Protein AF-Q1N5M2-F1 (afdb_monomer)

Organism: NCBI:txid207949

Solvent-accessible surface area (backbone atoms only — not comparable to full-atom values): 4294 Å² total; per-residue (Å²): 131,61,73,66,59,60,48,50,40,59,72,71,64,58,64,78,83,39,69,69,52,53,45,69,69,31,70,67,43,53,50,50,52,51,50,47,53,52,51,52,53,53,47,51,54,53,43,62,73,67,67,44,70,71,57,46,54,54,51,51,54,50,50,51,54,50,48,52,67,67,66,56,133

pLDDT: mean 86.84, std 8.95, range [55.5, 95.75]

Secondary structure (DSSP, 8-state):
--HHHHHHHHHTT--TTSHHHHHHTSHHHHHHHHHHHHHHHHHHHHHHHH--HHHHHHHHHHHHHHHHHHH--

Foldseek 3Di:
DDPVVVVVCVVVVPDCPDPLNVLCPDPVLVVLVVVLVVVVVVVVVVCVVVVDPVCCVVVVVVSVVVSVVSNDD

Radius of gyration: 15.52 Å; Cα contacts (8 Å, |Δi|>4): 22; chains: 1; bounding box: 40×22×34 Å

Sequence (73 aa):
MNRLIQRLIRFLGISQETEAFKWSQSKAYAQRIEWIKNTWILSGIIMLIIAHPAFILLFSSFLVFLSFAFLEP

Mean predicted aligned error: 6.54 Å

Structure (mmCIF, N/CA/C/O backbone):
data_AF-Q1N5M2-F1
#
_entry.id   AF-Q1N5M2-F1
#
loop_
_atom_site.group_PDB
_atom_site.id
_atom_site.type_symbol
_atom_site.label_atom_id
_atom_site.label_alt_id
_atom_site.label_comp_id
_atom_site.label_asym_id
_atom_site.label_entity_id
_atom_site.label_seq_id
_atom_site.pdbx_PDB_ins_code
_atom_site.Cartn_x
_atom_site.Cartn_y
_atom_site.Cartn_z
_atom_site.occupancy
_atom_site.B_iso_or_equiv
_atom_site.auth_seq_id
_atom_site.auth_comp_id
_atom_site.auth_asym_id
_atom_site.auth_atom_id
_atom_site.pdbx_PDB_model_num
ATOM 1 N N . MET A 1 1 ? -8.833 11.458 9.042 1.00 55.50 1 MET A N 1
ATOM 2 C CA . MET A 1 1 ? -9.548 10.579 8.089 1.00 55.50 1 MET A CA 1
ATOM 3 C C . MET A 1 1 ? -10.316 11.448 7.097 1.00 55.50 1 MET A C 1
ATOM 5 O O . MET A 1 1 ? -11.115 12.269 7.530 1.00 55.50 1 MET A O 1
ATOM 9 N N . ASN A 1 2 ? -10.009 11.362 5.798 1.00 68.88 2 ASN A N 1
ATOM 10 C CA . ASN A 1 2 ? -10.561 12.262 4.774 1.00 68.88 2 ASN A CA 1
ATOM 11 C C . ASN A 1 2 ? -12.095 12.164 4.680 1.00 68.88 2 ASN A C 1
ATOM 13 O O . ASN A 1 2 ? -12.647 11.063 4.677 1.00 68.88 2 ASN A O 1
ATOM 17 N N . ARG A 1 3 ? -12.786 13.305 4.521 1.00 75.81 3 ARG A N 1
ATOM 18 C CA . ARG A 1 3 ? -14.262 13.372 4.396 1.00 75.81 3 ARG A CA 1
ATOM 19 C C . ARG A 1 3 ? -14.811 12.509 3.251 1.00 75.81 3 ARG A C 1
ATOM 21 O O . ARG A 1 3 ? -15.935 12.029 3.335 1.00 75.81 3 ARG A O 1
ATOM 28 N N . LEU A 1 4 ? -14.008 12.287 2.209 1.00 77.62 4 LEU A N 1
ATOM 29 C CA . LEU A 1 4 ? -14.349 11.449 1.057 1.00 77.62 4 LEU A CA 1
ATOM 30 C C . LEU A 1 4 ? -14.508 9.970 1.433 1.00 77.62 4 LEU A C 1
ATOM 32 O O . LEU A 1 4 ? -15.498 9.349 1.058 1.00 77.62 4 LEU A O 1
ATOM 36 N N . ILE A 1 5 ? -13.590 9.437 2.244 1.00 77.06 5 ILE A N 1
ATOM 37 C CA . ILE A 1 5 ? -13.615 8.034 2.685 1.00 77.06 5 ILE A CA 1
ATOM 38 C C . ILE A 1 5 ? -14.869 7.783 3.531 1.00 77.06 5 ILE A C 1
ATOM 40 O O . ILE A 1 5 ? -15.603 6.833 3.294 1.00 77.06 5 ILE A O 1
ATOM 44 N N . GLN A 1 6 ? -15.196 8.697 4.449 1.00 73.38 6 GLN A N 1
ATOM 45 C CA . GLN A 1 6 ? -16.411 8.583 5.267 1.00 73.38 6 GLN A CA 1
ATOM 46 C C . GLN A 1 6 ? -17.711 8.651 4.453 1.00 73.38 6 GLN A C 1
ATOM 48 O O . GLN A 1 6 ? -18.739 8.133 4.891 1.00 73.38 6 GLN A O 1
ATOM 53 N N . ARG A 1 7 ? -17.694 9.331 3.301 1.00 80.00 7 ARG A N 1
ATOM 54 C CA . ARG A 1 7 ? -18.847 9.426 2.400 1.00 80.00 7 ARG A CA 1
ATOM 55 C C . ARG A 1 7 ? -19.034 8.125 1.620 1.00 80.00 7 ARG A C 1
ATOM 57 O O . ARG A 1 7 ? -20.156 7.646 1.536 1.00 80.00 7 ARG A O 1
ATOM 64 N N . LEU A 1 8 ? -17.939 7.531 1.146 1.00 80.62 8 LEU A N 1
ATOM 65 C CA . LEU A 1 8 ? -17.915 6.213 0.502 1.00 80.62 8 LEU A CA 1
ATOM 66 C C . LEU A 1 8 ? -18.374 5.098 1.445 1.00 80.62 8 LEU A C 1
ATOM 68 O O . LEU A 1 8 ? -19.227 4.306 1.073 1.00 80.62 8 LEU A O 1
ATOM 72 N N . ILE A 1 9 ? -17.876 5.079 2.681 1.00 77.06 9 ILE A N 1
ATOM 73 C CA . ILE A 1 9 ? -18.246 4.066 3.684 1.00 77.06 9 ILE A CA 1
ATOM 74 C C . ILE A 1 9 ? -19.736 4.146 4.026 1.00 77.06 9 ILE A C 1
ATOM 76 O O . ILE A 1 9 ? -20.406 3.119 4.101 1.00 77.06 9 ILE A O 1
ATOM 80 N N . ARG A 1 10 ? -20.279 5.366 4.159 1.00 78.19 10 ARG A N 1
ATOM 81 C CA . ARG A 1 10 ? -21.725 5.575 4.326 1.00 78.19 10 ARG A CA 1
ATOM 82 C C . ARG A 1 10 ? -22.528 5.166 3.094 1.00 78.19 10 ARG A C 1
ATOM 84 O O . ARG A 1 10 ? -23.595 4.591 3.251 1.00 78.19 10 ARG A O 1
ATOM 91 N N . PHE A 1 11 ? -22.028 5.452 1.894 1.00 82.25 11 PHE A N 1
ATOM 92 C CA . PHE A 1 11 ? -22.694 5.080 0.645 1.00 82.25 11 PHE A CA 1
ATOM 93 C C . PHE A 1 11 ? -22.739 3.559 0.437 1.00 82.25 11 PHE A C 1
ATOM 95 O O . PHE A 1 11 ? -23.754 3.030 0.005 1.00 82.25 11 PHE A O 1
ATOM 102 N N . LEU A 1 12 ? -21.669 2.854 0.808 1.00 80.19 12 LEU A N 1
ATOM 103 C CA . LEU A 1 12 ? -21.569 1.394 0.744 1.00 80.19 12 LEU A CA 1
ATOM 104 C C . LEU A 1 12 ? -22.331 0.681 1.878 1.00 80.19 12 LEU A C 1
ATOM 106 O O . LEU A 1 12 ? -22.324 -0.544 1.927 1.00 80.19 12 LEU A O 1
ATOM 110 N N . GLY A 1 13 ? -22.958 1.419 2.804 1.00 73.88 13 GLY A N 1
ATOM 111 C CA . GLY A 1 13 ? -23.699 0.841 3.931 1.00 73.88 13 GLY A CA 1
ATOM 112 C C . GLY A 1 13 ? -22.830 0.043 4.910 1.00 73.88 13 GLY A C 1
ATOM 113 O O . GLY A 1 13 ? -23.349 -0.786 5.654 1.00 73.88 13 GLY A O 1
ATOM 114 N N . ILE A 1 14 ? -21.510 0.263 4.912 1.00 72.88 14 ILE A N 1
ATOM 115 C CA . ILE A 1 14 ? -20.572 -0.505 5.736 1.00 72.88 14 ILE A CA 1
ATOM 116 C C . ILE A 1 14 ? -20.805 -0.153 7.206 1.00 72.88 14 ILE A C 1
ATOM 118 O O . ILE A 1 14 ? -20.656 1.002 7.620 1.00 72.88 14 ILE A O 1
ATOM 122 N N . SER A 1 15 ? -21.156 -1.166 7.999 1.00 67.38 15 SER A N 1
ATOM 123 C CA . SER A 1 15 ? -21.355 -1.016 9.438 1.00 67.38 15 SER A CA 1
ATOM 124 C C . SER A 1 15 ? -20.048 -0.605 10.120 1.00 67.38 15 SER A C 1
ATOM 126 O O . SER A 1 15 ? -19.045 -1.325 10.092 1.00 67.38 15 SER A O 1
ATOM 128 N N . GLN A 1 16 ? -20.080 0.562 10.765 1.00 69.06 16 GLN A N 1
ATOM 129 C CA . GLN A 1 16 ? -18.951 1.134 11.506 1.00 69.06 16 GLN A CA 1
ATOM 130 C C . GLN A 1 16 ? -18.624 0.367 12.800 1.00 69.06 16 GLN A C 1
ATOM 132 O O . GLN A 1 16 ? -17.634 0.660 13.462 1.00 69.06 16 GLN A O 1
ATOM 137 N N . GLU A 1 17 ? -19.429 -0.632 13.158 1.00 72.12 17 GLU A N 1
ATOM 138 C CA . GLU A 1 17 ? -19.209 -1.476 14.337 1.00 72.12 17 GLU A CA 1
ATOM 139 C C . GLU A 1 17 ? -18.325 -2.699 14.058 1.00 72.12 17 GLU A C 1
ATOM 141 O O . GLU A 1 17 ? -17.906 -3.378 14.995 1.00 72.12 17 GLU A O 1
ATOM 146 N N . THR A 1 18 ? -18.015 -2.978 12.788 1.00 78.81 18 THR A N 1
ATOM 147 C CA . THR A 1 18 ? -17.207 -4.140 12.395 1.00 78.81 18 THR A CA 1
ATOM 148 C C . THR A 1 18 ? -15.764 -4.038 12.893 1.00 78.81 18 THR A C 1
ATOM 150 O O . THR A 1 18 ? -15.1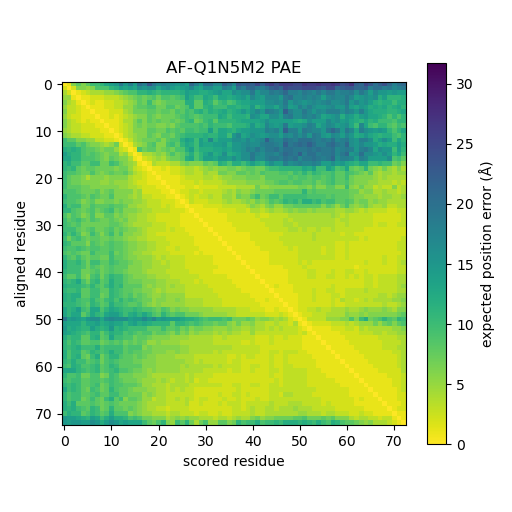48 -2.969 12.861 1.00 78.81 18 THR A O 1
ATOM 153 N N . GLU A 1 19 ? -15.191 -5.167 13.323 1.00 78.75 19 GLU A N 1
ATOM 154 C CA . GLU A 1 19 ? -13.799 -5.230 13.795 1.00 78.75 19 GLU A CA 1
ATOM 155 C C . GLU A 1 19 ? -12.807 -4.755 12.728 1.00 78.75 19 GLU A C 1
ATOM 157 O O . GLU A 1 19 ? -11.884 -4.011 13.043 1.00 78.75 19 GLU A O 1
ATOM 162 N N . ALA A 1 20 ? -13.056 -5.066 11.452 1.00 76.56 20 ALA A N 1
ATOM 163 C CA . ALA A 1 20 ? -12.250 -4.589 10.329 1.00 76.56 20 ALA A CA 1
ATOM 164 C C . ALA A 1 20 ? -12.253 -3.052 10.197 1.00 76.56 20 ALA A C 1
ATOM 166 O O . ALA A 1 20 ? -11.222 -2.437 9.915 1.00 76.56 20 ALA A O 1
ATOM 167 N N . PHE A 1 21 ? -13.393 -2.396 10.444 1.00 79.75 21 PHE A N 1
ATOM 168 C CA . PHE A 1 21 ? -13.459 -0.936 10.429 1.00 79.75 21 PHE A CA 1
ATOM 169 C C . PHE A 1 21 ? -12.726 -0.332 11.632 1.00 79.75 21 PHE A C 1
ATOM 171 O O . PHE A 1 21 ? -11.974 0.632 11.467 1.00 79.75 21 PHE A O 1
ATOM 178 N N . LYS A 1 22 ? -12.867 -0.926 12.823 1.00 82.56 22 LYS A N 1
ATOM 179 C CA . LYS A 1 22 ? -12.123 -0.512 14.026 1.00 82.56 22 LYS A CA 1
ATOM 180 C C . LYS A 1 22 ? -10.611 -0.702 13.840 1.00 82.56 22 LYS A C 1
ATOM 182 O O . LYS A 1 22 ? -9.840 0.197 14.175 1.00 82.56 22 LYS A O 1
ATOM 187 N N . TRP A 1 23 ? -10.196 -1.801 13.211 1.00 84.56 23 TRP A N 1
ATOM 188 C CA . TRP A 1 23 ? -8.812 -2.064 12.815 1.00 84.56 23 TRP A CA 1
ATOM 189 C C . TRP A 1 23 ? -8.255 -0.965 11.906 1.00 84.56 23 TRP A C 1
ATOM 191 O O . TRP A 1 23 ? -7.194 -0.415 12.204 1.00 84.56 23 TRP A O 1
ATOM 201 N N . SER A 1 24 ? -9.008 -0.562 10.875 1.00 83.88 24 SER A N 1
ATOM 202 C CA . SER A 1 24 ? -8.601 0.496 9.933 1.00 83.88 24 SER A CA 1
ATOM 203 C C . SER A 1 24 ? -8.391 1.876 10.581 1.00 83.88 24 SER A C 1
ATOM 205 O O . SER A 1 24 ? -7.716 2.738 10.018 1.00 83.88 24 SER A O 1
ATOM 207 N N . GLN A 1 25 ? -8.949 2.098 11.777 1.00 84.31 25 GLN A N 1
ATOM 208 C CA . GLN A 1 25 ? -8.756 3.327 12.553 1.00 84.31 25 GLN A CA 1
ATOM 209 C C . GLN A 1 25 ? -7.621 3.235 13.579 1.00 84.31 25 GLN A C 1
ATOM 211 O O . GLN A 1 25 ? -7.286 4.234 14.221 1.00 84.31 25 GLN A O 1
ATOM 216 N N . SER A 1 26 ? -7.030 2.055 13.760 1.00 88.81 26 SER A N 1
ATOM 217 C CA . SER A 1 26 ? -5.978 1.853 14.747 1.00 88.81 26 SER A CA 1
ATOM 218 C C . SER A 1 26 ? -4.682 2.573 14.355 1.00 88.81 26 SER A C 1
ATOM 220 O O . SER A 1 26 ? -4.357 2.759 13.178 1.00 88.81 26 SER A O 1
ATOM 222 N N . LYS A 1 27 ? -3.885 2.948 15.3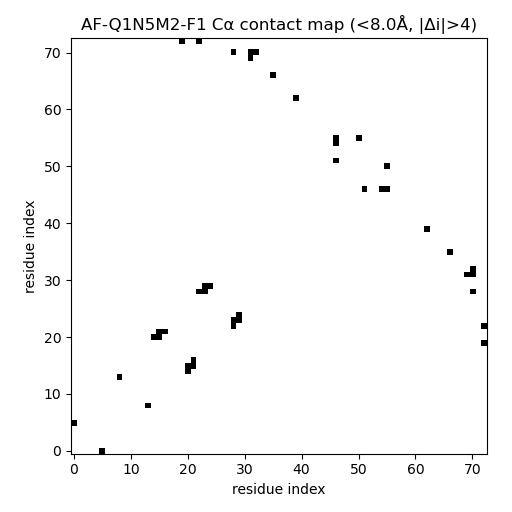64 1.00 88.38 27 LYS A N 1
ATOM 223 C CA . LYS A 1 27 ? -2.543 3.510 15.135 1.00 88.38 27 LYS A CA 1
ATOM 224 C C . LYS A 1 27 ? -1.620 2.515 14.425 1.00 88.38 27 LYS A C 1
ATOM 226 O O . LYS A 1 27 ? -0.807 2.934 13.609 1.00 88.38 27 LYS A O 1
ATOM 231 N N . ALA A 1 28 ? -1.773 1.220 14.707 1.00 88.69 28 ALA A N 1
ATOM 232 C CA . ALA A 1 2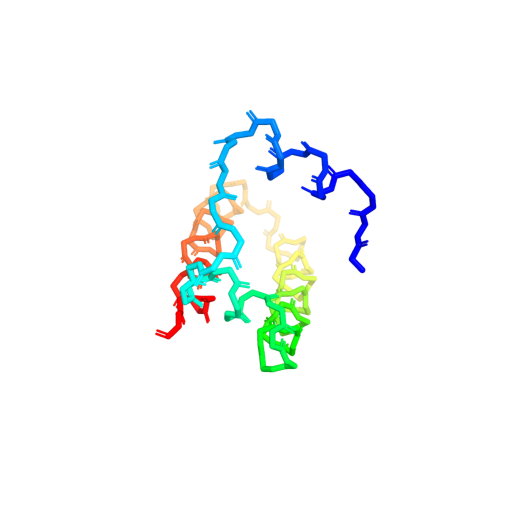8 ? -1.011 0.160 14.056 1.00 88.69 28 ALA A CA 1
ATOM 233 C C . ALA A 1 28 ? -1.304 0.112 12.550 1.00 88.69 28 ALA A C 1
ATOM 235 O O . ALA A 1 28 ? -0.377 0.096 11.745 1.00 88.69 28 ALA A O 1
ATOM 236 N N . TYR A 1 29 ? -2.578 0.188 12.160 1.00 88.62 29 TYR A N 1
ATOM 237 C CA . TYR A 1 29 ? -2.967 0.265 10.753 1.00 88.62 29 TYR A CA 1
ATOM 238 C C . TYR A 1 29 ? -2.386 1.506 10.066 1.00 88.62 29 TYR A C 1
ATOM 240 O O . TYR A 1 29 ? -1.809 1.405 8.985 1.00 88.62 29 TYR A O 1
ATOM 248 N N . ALA A 1 30 ? -2.456 2.673 10.716 1.00 89.50 30 ALA A N 1
ATOM 249 C CA . ALA A 1 30 ? -1.860 3.898 10.184 1.00 89.50 30 ALA A CA 1
ATOM 250 C C . ALA A 1 30 ? -0.339 3.767 9.966 1.00 89.50 30 ALA A C 1
ATOM 252 O O . ALA A 1 30 ? 0.162 4.181 8.922 1.00 89.50 30 ALA A O 1
ATOM 253 N N . GLN A 1 31 ? 0.379 3.137 10.901 1.00 92.81 31 GLN A N 1
ATOM 254 C CA . GLN A 1 31 ? 1.804 2.838 10.739 1.00 92.81 31 GLN A CA 1
ATOM 255 C C . GLN A 1 31 ? 2.049 1.882 9.569 1.00 92.81 31 GLN A C 1
ATOM 257 O O . GLN A 1 31 ? 2.927 2.137 8.750 1.00 92.81 31 GLN A O 1
ATOM 262 N N . ARG A 1 32 ? 1.260 0.809 9.433 1.00 92.38 32 ARG A N 1
ATOM 263 C CA . ARG A 1 32 ? 1.405 -0.137 8.314 1.00 92.38 32 ARG A CA 1
ATOM 264 C C . ARG A 1 32 ? 1.187 0.535 6.954 1.00 92.38 32 ARG A C 1
ATOM 266 O O . ARG A 1 32 ? 1.931 0.264 6.016 1.00 92.38 32 ARG A O 1
ATOM 273 N N . ILE A 1 33 ? 0.234 1.464 6.858 1.00 93.00 33 ILE A N 1
ATOM 274 C CA . ILE A 1 33 ? 0.024 2.289 5.657 1.00 93.00 33 ILE A CA 1
ATOM 275 C C . ILE A 1 33 ? 1.249 3.159 5.348 1.00 93.00 33 ILE A C 1
ATOM 277 O O . ILE A 1 33 ? 1.624 3.300 4.184 1.00 93.00 33 ILE A O 1
ATOM 281 N N . GLU A 1 34 ? 1.890 3.733 6.366 1.00 93.88 34 GL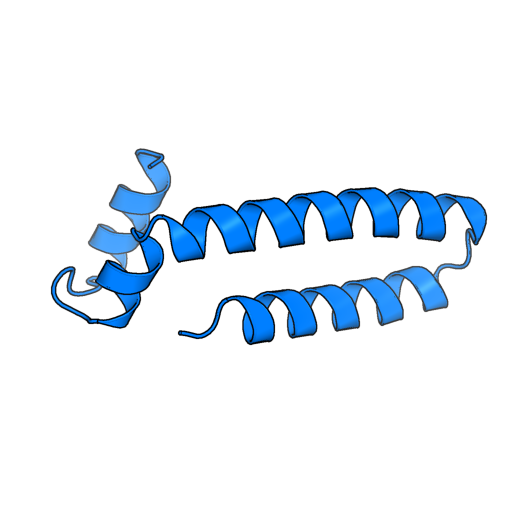U A N 1
ATOM 282 C CA . GLU A 1 34 ? 3.108 4.526 6.188 1.00 93.88 34 GLU A CA 1
ATOM 283 C C . GLU A 1 34 ? 4.281 3.673 5.683 1.00 93.88 34 GLU A C 1
ATOM 285 O O . GLU A 1 34 ? 4.976 4.079 4.749 1.00 93.88 34 GLU A O 1
ATOM 290 N N . TRP A 1 35 ? 4.442 2.459 6.218 1.00 94.38 35 TRP A N 1
ATOM 291 C CA . TRP A 1 35 ? 5.406 1.479 5.713 1.00 94.38 35 TRP A CA 1
ATOM 292 C C . TRP A 1 35 ? 5.156 1.147 4.244 1.00 94.38 35 TRP A C 1
ATOM 294 O O . TRP A 1 35 ? 6.068 1.286 3.433 1.00 94.38 35 TRP A O 1
ATOM 304 N N . ILE A 1 36 ? 3.916 0.804 3.882 1.00 94.75 36 ILE A N 1
ATOM 305 C CA . ILE A 1 36 ? 3.536 0.519 2.492 1.00 94.75 36 ILE A CA 1
ATOM 306 C C . ILE A 1 36 ? 3.871 1.705 1.593 1.00 94.75 36 ILE A C 1
ATOM 308 O O . ILE A 1 36 ? 4.517 1.528 0.563 1.00 94.75 36 ILE A O 1
ATOM 312 N N . LYS A 1 37 ? 3.495 2.925 1.985 1.00 94.81 37 LYS A N 1
ATOM 313 C CA . LYS A 1 37 ? 3.809 4.135 1.218 1.00 94.81 37 LYS A CA 1
ATOM 314 C C . LYS A 1 37 ? 5.315 4.263 0.969 1.00 94.81 37 LYS A C 1
ATOM 316 O O . LYS A 1 37 ? 5.721 4.492 -0.169 1.00 94.81 37 LYS A O 1
ATOM 321 N N . ASN A 1 38 ? 6.138 4.100 2.003 1.00 95.56 38 ASN A N 1
ATOM 322 C CA . ASN A 1 38 ? 7.592 4.195 1.873 1.00 95.56 38 ASN A CA 1
ATOM 323 C C . ASN A 1 38 ? 8.155 3.077 0.981 1.00 95.56 38 ASN A C 1
ATOM 325 O O . ASN A 1 38 ? 9.004 3.343 0.129 1.00 95.56 38 ASN A O 1
ATOM 329 N N . THR A 1 39 ? 7.636 1.853 1.100 1.00 94.81 39 THR A N 1
ATOM 330 C CA . THR A 1 39 ? 7.998 0.724 0.233 1.00 94.81 39 THR A CA 1
ATOM 331 C C . THR A 1 39 ? 7.639 0.988 -1.226 1.00 94.81 39 THR A C 1
ATOM 333 O O . THR A 1 39 ? 8.449 0.701 -2.105 1.00 94.81 39 THR A O 1
ATOM 336 N N . TRP A 1 40 ? 6.472 1.569 -1.508 1.00 95.62 40 TRP A N 1
ATOM 337 C CA . TRP A 1 40 ? 6.062 1.935 -2.865 1.00 95.62 40 TRP A CA 1
ATOM 338 C C . TRP A 1 40 ? 6.953 3.018 -3.468 1.00 95.62 40 TRP A C 1
ATOM 340 O O . TRP A 1 40 ? 7.336 2.907 -4.631 1.00 95.62 40 TRP A O 1
ATOM 350 N N . ILE A 1 41 ? 7.335 4.029 -2.682 1.00 95.00 41 ILE A N 1
ATOM 351 C CA . ILE A 1 41 ? 8.275 5.070 -3.121 1.00 95.00 41 ILE A CA 1
ATOM 352 C C . ILE A 1 41 ? 9.628 4.443 -3.471 1.00 95.00 41 ILE A C 1
ATOM 354 O O . ILE A 1 41 ? 10.143 4.666 -4.566 1.00 95.00 41 ILE A O 1
ATOM 358 N N . LEU A 1 42 ? 10.179 3.617 -2.577 1.00 95.75 42 LEU A N 1
ATOM 359 C CA . LEU A 1 42 ? 11.460 2.949 -2.806 1.00 95.75 42 LEU A CA 1
ATOM 360 C C . LEU A 1 42 ? 11.404 2.015 -4.022 1.00 95.75 42 LEU A C 1
ATOM 362 O O . LEU A 1 42 ? 12.307 2.017 -4.856 1.00 95.75 42 LEU A O 1
ATOM 366 N N . SER A 1 43 ? 10.314 1.264 -4.157 1.00 92.62 43 SER A N 1
ATOM 367 C CA . SER A 1 43 ? 10.085 0.372 -5.294 1.00 92.62 43 SER A CA 1
ATOM 368 C C . SER A 1 43 ? 9.997 1.142 -6.607 1.00 92.62 43 SER A C 1
ATOM 370 O O . SER A 1 43 ? 10.587 0.716 -7.594 1.00 92.62 43 SER A O 1
ATOM 372 N N . GLY A 1 44 ? 9.333 2.301 -6.618 1.00 93.19 44 GLY A N 1
ATOM 373 C CA . GLY A 1 44 ? 9.287 3.189 -7.778 1.00 93.19 44 GLY A CA 1
ATOM 374 C C . GLY A 1 44 ? 10.675 3.673 -8.204 1.00 93.19 44 GLY A C 1
ATOM 375 O O . GLY A 1 44 ? 10.984 3.670 -9.393 1.00 93.19 44 GLY A O 1
ATOM 376 N N . ILE A 1 45 ? 11.548 4.008 -7.249 1.00 95.75 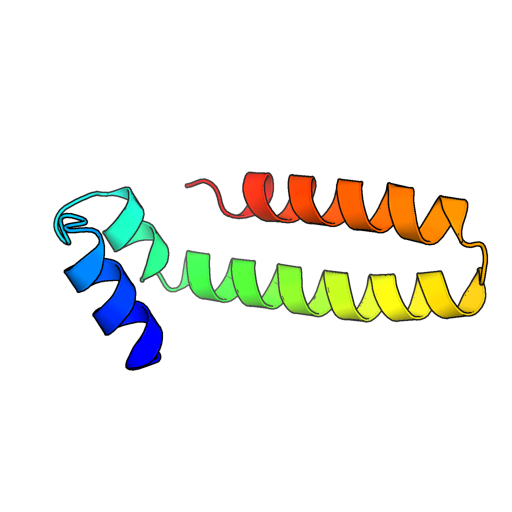45 ILE A N 1
ATOM 377 C CA . ILE A 1 45 ? 12.943 4.381 -7.538 1.00 95.75 45 ILE A CA 1
ATOM 378 C C . ILE A 1 45 ? 13.699 3.203 -8.172 1.00 95.75 45 ILE A C 1
ATOM 380 O O . ILE A 1 45 ? 14.364 3.377 -9.190 1.00 95.75 45 ILE A O 1
ATOM 384 N N . ILE A 1 46 ? 13.559 1.992 -7.623 1.00 93.88 46 ILE A N 1
ATOM 385 C CA . ILE A 1 46 ? 14.187 0.778 -8.174 1.00 93.88 46 ILE A CA 1
ATOM 386 C C . ILE A 1 46 ? 13.686 0.499 -9.600 1.00 93.88 46 ILE A C 1
ATOM 388 O O . ILE A 1 46 ? 14.475 0.215 -10.500 1.00 93.88 46 ILE A O 1
ATOM 392 N N . MET A 1 47 ? 12.378 0.624 -9.824 1.00 92.62 47 MET A N 1
ATOM 393 C CA . MET A 1 47 ? 11.751 0.444 -11.133 1.00 92.62 47 MET A CA 1
ATOM 394 C C . MET A 1 47 ? 12.276 1.444 -12.173 1.00 92.62 47 MET A C 1
ATOM 396 O O . MET A 1 47 ? 12.495 1.054 -13.319 1.00 92.62 47 MET A O 1
ATOM 400 N N . LEU A 1 48 ? 12.518 2.701 -11.781 1.00 94.12 48 LEU A N 1
ATOM 401 C CA . LEU A 1 48 ? 13.115 3.716 -12.657 1.00 94.12 48 LEU A CA 1
ATOM 402 C C . LEU A 1 48 ? 14.546 3.358 -13.071 1.00 94.12 48 LEU A C 1
ATOM 404 O O . LEU A 1 48 ? 14.909 3.582 -14.221 1.00 94.12 48 LEU A O 1
ATOM 408 N N . ILE A 1 49 ? 15.339 2.782 -12.163 1.00 93.88 49 ILE A N 1
ATOM 409 C CA . ILE A 1 49 ? 16.713 2.347 -12.460 1.00 93.88 49 ILE A CA 1
ATOM 410 C C . ILE A 1 49 ? 16.710 1.170 -13.445 1.00 93.88 49 ILE A C 1
ATOM 412 O O . ILE A 1 49 ? 17.514 1.139 -14.372 1.00 93.88 49 ILE A O 1
ATOM 416 N N . ILE A 1 50 ? 15.810 0.203 -13.252 1.00 94.06 50 ILE A N 1
ATOM 417 C CA . ILE A 1 50 ? 15.738 -1.008 -14.085 1.00 94.06 50 ILE A CA 1
ATOM 418 C C . ILE A 1 50 ? 15.140 -0.709 -15.469 1.00 94.06 50 ILE A C 1
ATOM 420 O O . ILE A 1 50 ? 15.524 -1.342 -16.450 1.00 94.06 50 ILE A O 1
ATOM 424 N N . ALA A 1 51 ? 14.189 0.227 -1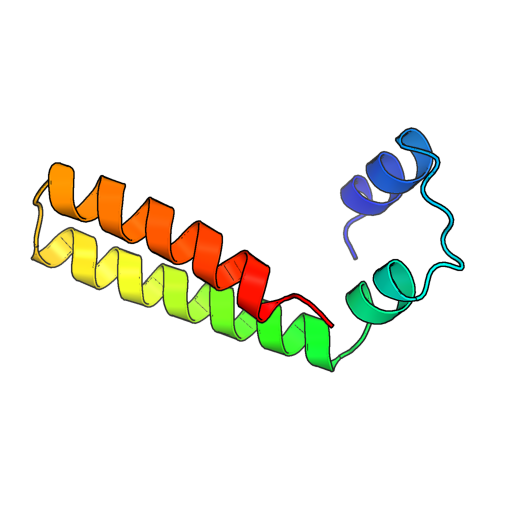5.550 1.00 87.56 51 ALA A N 1
ATOM 425 C CA . ALA A 1 51 ? 13.547 0.699 -16.782 1.00 87.56 51 ALA A CA 1
ATOM 426 C C . ALA A 1 51 ? 12.974 -0.405 -17.706 1.00 87.56 51 ALA A C 1
ATOM 428 O O . ALA A 1 51 ? 12.809 -0.191 -18.906 1.00 87.56 51 ALA A O 1
ATOM 429 N N . HIS A 1 52 ? 12.625 -1.580 -17.164 1.00 93.38 52 HIS A N 1
ATOM 430 C CA . HIS A 1 52 ? 12.087 -2.705 -17.937 1.00 93.38 52 HIS A CA 1
ATOM 431 C C . HIS A 1 52 ? 10.561 -2.841 -17.755 1.00 93.38 52 HIS A C 1
ATOM 433 O O . HIS A 1 52 ? 10.116 -3.227 -16.669 1.00 93.38 52 HIS A O 1
ATOM 439 N N . PRO A 1 53 ? 9.732 -2.628 -18.798 1.00 90.81 53 PRO A N 1
ATOM 440 C CA . PRO A 1 53 ? 8.271 -2.576 -18.665 1.00 90.81 53 PRO A CA 1
ATOM 441 C C . PRO A 1 53 ? 7.650 -3.830 -18.038 1.00 90.81 53 PRO A C 1
ATOM 443 O O . PRO A 1 53 ? 6.810 -3.727 -17.149 1.00 90.81 53 PRO A O 1
ATOM 446 N N . ALA A 1 54 ? 8.100 -5.024 -18.442 1.00 92.88 54 ALA A N 1
ATOM 447 C CA . ALA A 1 54 ? 7.574 -6.275 -17.887 1.00 92.88 54 ALA A CA 1
ATOM 448 C C . ALA A 1 54 ? 7.899 -6.451 -16.392 1.00 92.88 54 ALA A C 1
ATOM 450 O O . ALA A 1 54 ? 7.074 -6.968 -15.642 1.00 92.88 54 ALA A O 1
ATOM 451 N N . PHE A 1 55 ? 9.075 -5.986 -15.952 1.00 91.69 55 PHE A N 1
ATOM 452 C CA . PHE A 1 55 ? 9.463 -6.034 -14.545 1.00 91.69 55 PHE A CA 1
ATOM 453 C C . PHE A 1 55 ? 8.600 -5.074 -13.733 1.00 91.69 55 PHE A C 1
ATOM 455 O O . PHE A 1 55 ? 8.084 -5.458 -12.692 1.00 91.69 55 PHE A O 1
ATOM 462 N N . ILE A 1 56 ? 8.390 -3.857 -14.244 1.00 93.31 56 ILE A N 1
ATOM 463 C CA . ILE A 1 56 ? 7.541 -2.845 -13.607 1.00 93.31 56 ILE A CA 1
ATOM 464 C C . ILE A 1 56 ? 6.134 -3.404 -13.395 1.00 93.31 56 ILE A C 1
ATOM 466 O O . ILE A 1 56 ? 5.646 -3.392 -12.273 1.00 93.31 56 ILE A O 1
ATOM 470 N N . LEU A 1 57 ? 5.512 -3.961 -14.438 1.00 94.25 57 LEU A N 1
ATOM 471 C CA . LEU A 1 57 ? 4.156 -4.504 -14.341 1.00 94.25 57 LEU A CA 1
ATOM 472 C C . LEU A 1 57 ? 4.063 -5.644 -13.322 1.00 94.25 57 LEU A C 1
ATOM 474 O O . LEU A 1 57 ? 3.233 -5.586 -12.417 1.00 94.25 57 LEU A O 1
ATOM 478 N N . LEU A 1 58 ? 4.937 -6.650 -13.429 1.00 94.62 58 LEU A N 1
ATOM 479 C CA . LEU A 1 58 ? 4.909 -7.805 -12.533 1.00 94.62 58 LEU A CA 1
ATOM 480 C C . LEU A 1 58 ? 5.186 -7.398 -11.080 1.00 94.62 58 LEU A C 1
ATOM 482 O O . LEU A 1 58 ? 4.472 -7.808 -10.165 1.00 94.62 58 LEU A O 1
ATOM 486 N N . PHE A 1 59 ? 6.210 -6.573 -10.869 1.00 93.19 59 PHE A N 1
ATOM 487 C CA . PHE A 1 59 ? 6.633 -6.157 -9.541 1.00 93.19 59 PHE A CA 1
ATOM 488 C C . PHE A 1 59 ? 5.607 -5.220 -8.894 1.00 93.19 59 PHE A C 1
ATOM 490 O O . PHE A 1 59 ? 5.293 -5.389 -7.718 1.00 93.19 59 PHE A O 1
ATOM 497 N N . SER A 1 60 ? 4.996 -4.303 -9.654 1.00 93.44 60 SER A N 1
ATOM 498 C CA . SER A 1 60 ? 3.874 -3.489 -9.174 1.00 93.44 60 SER A CA 1
ATOM 499 C C . SER A 1 60 ? 2.671 -4.347 -8.786 1.00 93.44 60 SER A C 1
ATOM 501 O O . SER A 1 60 ? 2.113 -4.139 -7.711 1.00 93.44 60 SER A O 1
ATOM 503 N N . SER A 1 61 ? 2.279 -5.330 -9.603 1.00 94.06 61 SER A N 1
ATOM 504 C CA . SER A 1 61 ? 1.179 -6.242 -9.258 1.00 94.06 61 SER A CA 1
ATOM 505 C C . SER A 1 61 ? 1.471 -7.029 -7.979 1.00 94.06 61 SER A C 1
ATOM 507 O O . SER A 1 61 ? 0.606 -7.139 -7.109 1.00 94.06 61 SER A O 1
ATOM 509 N N . PHE A 1 62 ? 2.702 -7.517 -7.825 1.00 95.25 62 PHE A N 1
ATOM 510 C CA . PHE A 1 62 ? 3.140 -8.197 -6.610 1.00 95.25 62 PHE A CA 1
ATOM 511 C C . PHE A 1 62 ? 3.099 -7.275 -5.380 1.00 95.25 62 PHE A C 1
ATOM 513 O O . PHE A 1 62 ? 2.592 -7.667 -4.332 1.00 95.25 62 PHE A O 1
ATOM 520 N N . LEU A 1 63 ? 3.557 -6.027 -5.511 1.00 93.94 63 LEU A N 1
ATOM 521 C CA . LEU A 1 63 ? 3.505 -5.021 -4.446 1.00 93.94 63 LEU A CA 1
ATOM 522 C C . LEU A 1 63 ? 2.076 -4.682 -4.019 1.00 93.94 63 LEU A C 1
ATOM 524 O O . LEU A 1 63 ? 1.841 -4.481 -2.828 1.00 93.94 63 LEU A O 1
ATOM 528 N N . VAL A 1 64 ? 1.116 -4.640 -4.949 1.00 94.62 64 VAL A N 1
ATOM 529 C CA . VAL A 1 64 ? -0.309 -4.465 -4.615 1.00 94.62 64 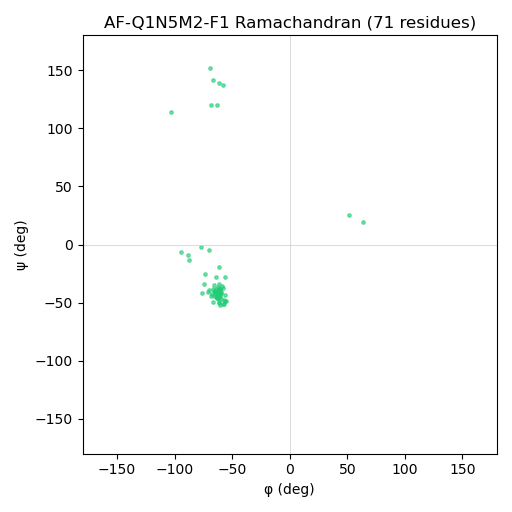VAL A CA 1
ATOM 530 C C . VAL A 1 64 ? -0.792 -5.621 -3.746 1.00 94.62 64 VAL A C 1
ATOM 532 O O . VAL A 1 64 ? -1.362 -5.384 -2.683 1.00 94.62 64 VAL A O 1
ATOM 535 N N . PHE A 1 65 ? -0.518 -6.859 -4.161 1.00 94.62 65 PHE A N 1
ATOM 536 C CA . PHE A 1 65 ? -0.899 -8.043 -3.394 1.00 94.62 65 PHE A CA 1
ATOM 537 C C . PHE A 1 65 ? -0.270 -8.038 -1.994 1.00 94.62 65 PHE A C 1
ATOM 539 O O . PHE A 1 65 ? -0.968 -8.208 -0.996 1.00 94.62 65 PHE A O 1
ATOM 546 N N . LEU A 1 66 ? 1.032 -7.749 -1.909 1.00 93.62 66 LEU A N 1
ATOM 547 C CA . LEU A 1 66 ? 1.755 -7.653 -0.643 1.00 93.62 66 LEU A CA 1
ATOM 548 C C . LEU A 1 66 ? 1.192 -6.548 0.261 1.00 93.62 66 LEU A C 1
ATOM 550 O O . LEU A 1 66 ? 1.096 -6.734 1.470 1.00 93.62 66 LEU A O 1
ATOM 554 N N . SER A 1 67 ? 0.788 -5.413 -0.317 1.00 92.75 67 SER A N 1
ATOM 555 C CA . SER A 1 67 ? 0.182 -4.305 0.430 1.00 92.75 67 SER A CA 1
ATOM 556 C C . SER A 1 67 ? -1.132 -4.726 1.083 1.00 92.75 67 SER A C 1
ATOM 558 O O . SER A 1 67 ? -1.369 -4.376 2.236 1.00 92.75 67 SER A O 1
ATOM 560 N N . PHE A 1 68 ? -1.971 -5.491 0.379 1.00 91.75 68 PHE A N 1
ATOM 561 C CA . PHE A 1 68 ? -3.212 -6.007 0.956 1.00 91.75 68 PHE A CA 1
ATOM 562 C C . PHE A 1 68 ? -2.944 -7.024 2.064 1.00 91.75 68 PHE A C 1
ATOM 564 O O . PHE A 1 68 ? -3.448 -6.835 3.168 1.00 91.75 68 PHE A O 1
ATOM 571 N N . ALA A 1 69 ? -2.082 -8.012 1.817 1.00 91.56 69 ALA A N 1
ATOM 572 C CA . ALA A 1 69 ? -1.719 -9.016 2.818 1.00 91.56 69 ALA A CA 1
ATOM 573 C C . ALA A 1 69 ? -1.105 -8.389 4.084 1.00 91.56 69 ALA A C 1
ATOM 575 O O . ALA A 1 69 ? -1.342 -8.839 5.199 1.00 91.56 69 ALA A O 1
ATOM 576 N N . PHE A 1 70 ? -0.334 -7.311 3.936 1.00 89.88 70 PHE A N 1
ATOM 577 C CA . PHE A 1 70 ? 0.262 -6.614 5.074 1.00 89.88 70 PHE A CA 1
ATOM 578 C C . PHE A 1 70 ? -0.753 -5.791 5.885 1.00 89.88 70 PHE A C 1
ATOM 580 O O . PHE A 1 70 ? -0.538 -5.538 7.072 1.00 89.88 70 PHE A O 1
ATOM 587 N N . LEU A 1 71 ? -1.853 -5.349 5.269 1.00 88.00 71 LEU A N 1
ATOM 588 C CA . LEU A 1 71 ? -2.904 -4.563 5.929 1.00 88.00 71 LEU A CA 1
ATOM 589 C C . LEU A 1 71 ? -3.981 -5.411 6.597 1.00 88.00 71 LEU A C 1
ATOM 591 O O . LEU A 1 71 ? -4.758 -4.861 7.385 1.00 88.00 71 LEU A O 1
ATOM 595 N N . GLU A 1 72 ? -4.030 -6.707 6.305 1.00 84.88 72 GLU A N 1
ATOM 596 C CA . GLU A 1 72 ? -4.930 -7.622 6.994 1.00 84.88 72 GLU A CA 1
ATOM 597 C C . GLU 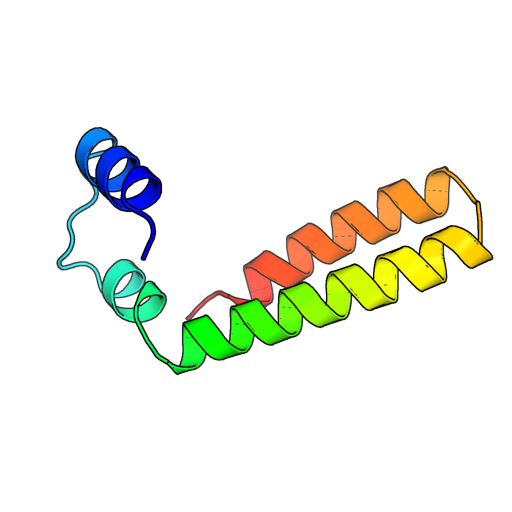A 1 72 ? -4.658 -7.607 8.518 1.00 84.88 72 GLU A C 1
ATOM 599 O O . GLU A 1 72 ? -3.495 -7.488 8.939 1.00 84.88 72 GLU A O 1
ATOM 604 N N . PRO A 1 73 ? -5.728 -7.591 9.341 1.00 71.44 73 PRO 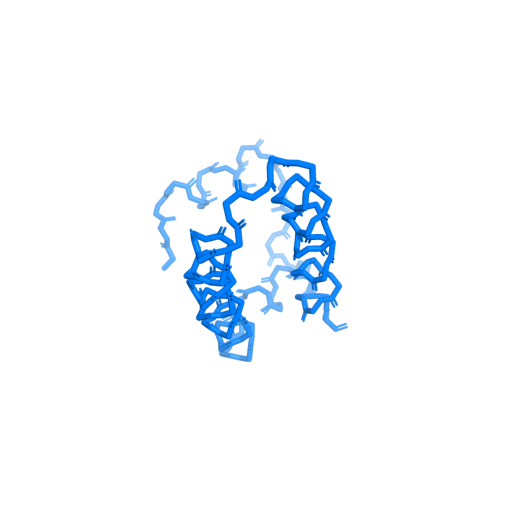A N 1
ATOM 605 C CA . PRO A 1 73 ? -5.625 -7.586 10.800 1.00 71.44 73 PRO A CA 1
ATOM 606 C C . PRO A 1 73 ? -4.902 -8.814 11.354 1.00 71.44 73 PRO A C 1
ATOM 608 O O . PRO A 1 73 ? -5.176 -9.934 10.872 1.00 71.44 73 PRO A O 1
#